Protein AF-A0A0B6X895-F1 (afdb_monomer_lite)

Organism: Xenorhabdus bovienii (NCBI:txid40576)

pLDDT: mean 90.56, std 14.37, range [38.78, 98.38]

Structure (mmCIF, N/CA/C/O backbone):
data_AF-A0A0B6X895-F1
#
_entry.id   AF-A0A0B6X895-F1
#
loop_
_atom_site.group_PDB
_atom_site.id
_atom_site.type_symbol
_atom_site.label_atom_id
_atom_site.label_alt_id
_atom_site.label_comp_id
_atom_site.label_asym_id
_atom_site.label_entity_id
_atom_site.label_seq_id
_atom_site.pdbx_PDB_ins_code
_atom_site.Cartn_x
_atom_site.Cartn_y
_atom_site.Cartn_z
_atom_site.occupancy
_atom_site.B_iso_or_equiv
_atom_site.auth_seq_id
_atom_site.auth_comp_id
_atom_site.auth_asym_id
_atom_site.auth_atom_id
_atom_site.pdbx_PDB_model_num
ATOM 1 N N . MET A 1 1 ? 48.749 0.272 -12.364 1.00 38.78 1 MET A N 1
ATOM 2 C CA . MET A 1 1 ? 47.571 0.309 -13.255 1.00 38.78 1 MET A CA 1
ATOM 3 C C . MET A 1 1 ? 46.331 0.344 -12.380 1.00 38.78 1 MET A C 1
ATOM 5 O O . MET A 1 1 ? 45.844 -0.692 -11.953 1.00 38.78 1 MET A O 1
ATOM 9 N N . ALA A 1 2 ? 45.926 1.560 -12.021 1.00 47.06 2 ALA A N 1
ATOM 10 C CA . ALA A 1 2 ? 44.677 1.863 -11.341 1.00 47.06 2 ALA A CA 1
ATOM 11 C C . ALA A 1 2 ? 43.593 2.009 -12.417 1.00 47.06 2 ALA A C 1
ATOM 13 O O . ALA A 1 2 ? 43.834 2.744 -13.371 1.00 47.06 2 ALA A O 1
ATOM 14 N N . ASN A 1 3 ? 42.501 1.240 -12.306 1.00 47.59 3 ASN A N 1
ATOM 15 C CA . ASN A 1 3 ? 41.162 1.468 -12.902 1.00 47.59 3 ASN A CA 1
ATOM 16 C C . ASN A 1 3 ? 40.334 0.176 -13.081 1.00 47.59 3 ASN A C 1
ATOM 18 O O . ASN A 1 3 ? 39.582 0.044 -14.046 1.00 47.59 3 ASN A O 1
ATOM 22 N N . THR A 1 4 ? 40.406 -0.769 -12.139 1.00 47.69 4 THR A N 1
ATOM 23 C CA . THR A 1 4 ? 39.409 -1.861 -12.066 1.00 47.69 4 THR A CA 1
ATOM 24 C C . THR A 1 4 ? 38.543 -1.802 -10.809 1.00 47.69 4 THR A C 1
ATOM 26 O O . THR A 1 4 ? 37.590 -2.565 -10.685 1.00 47.69 4 THR A O 1
ATOM 29 N N . GLU A 1 5 ? 38.775 -0.825 -9.932 1.00 43.19 5 GLU A N 1
ATOM 30 C CA . GLU A 1 5 ? 37.814 -0.390 -8.916 1.00 43.19 5 GLU A CA 1
ATOM 31 C C . GLU A 1 5 ? 36.754 0.508 -9.563 1.00 43.19 5 GLU A C 1
ATOM 33 O O . GLU A 1 5 ? 36.546 1.650 -9.166 1.00 43.19 5 GLU A O 1
ATOM 38 N N . LYS A 1 6 ? 36.071 0.000 -10.598 1.00 44.19 6 LYS A N 1
ATOM 39 C CA . LYS A 1 6 ? 34.752 0.524 -10.953 1.00 44.19 6 LYS A CA 1
ATOM 40 C C . LYS A 1 6 ? 33.865 0.278 -9.743 1.00 44.19 6 LYS A C 1
ATOM 42 O O . LYS A 1 6 ? 33.334 -0.818 -9.588 1.00 44.19 6 LYS A O 1
ATOM 47 N N . GLU A 1 7 ? 33.839 1.265 -8.857 1.00 50.72 7 GLU A N 1
ATOM 48 C CA . GLU A 1 7 ? 32.734 1.650 -7.995 1.00 50.72 7 GLU A CA 1
ATOM 49 C C . GLU A 1 7 ? 31.719 0.522 -7.811 1.00 50.72 7 GLU A C 1
ATOM 51 O O . GLU A 1 7 ? 30.625 0.517 -8.378 1.00 50.72 7 GLU A O 1
ATOM 56 N N . LYS A 1 8 ? 32.075 -0.456 -6.974 1.00 44.69 8 LYS A N 1
ATOM 57 C CA . LYS A 1 8 ? 31.068 -1.246 -6.275 1.00 44.69 8 LYS A CA 1
ATOM 58 C C . LYS A 1 8 ? 30.398 -0.297 -5.284 1.00 44.69 8 LYS A C 1
ATOM 60 O O . LYS A 1 8 ? 30.607 -0.411 -4.081 1.00 44.69 8 LYS A O 1
ATOM 65 N N . PHE A 1 9 ? 29.590 0.646 -5.771 1.00 48.41 9 PHE A N 1
ATOM 66 C CA . PHE A 1 9 ? 28.460 1.100 -4.978 1.00 48.41 9 PHE A CA 1
ATOM 67 C C . PHE A 1 9 ? 27.721 -0.183 -4.627 1.00 48.41 9 PHE A C 1
ATOM 69 O O . PHE A 1 9 ? 27.165 -0.834 -5.512 1.00 48.41 9 PHE A O 1
ATOM 76 N N . ALA A 1 10 ? 27.855 -0.632 -3.377 1.00 56.56 10 ALA A N 1
ATOM 77 C CA . ALA A 1 10 ? 27.206 -1.840 -2.908 1.00 56.56 10 ALA A CA 1
ATOM 78 C C . ALA A 1 10 ? 25.737 -1.714 -3.302 1.00 56.56 10 ALA A C 1
ATOM 80 O O . ALA A 1 10 ? 25.057 -0.780 -2.877 1.00 56.56 10 ALA A O 1
ATOM 81 N N . GLN A 1 11 ? 25.292 -2.574 -4.218 1.00 70.12 11 GLN A N 1
ATOM 82 C CA . GLN A 1 11 ? 23.937 -2.530 -4.733 1.00 70.12 11 GLN A CA 1
ATOM 83 C C . GLN A 1 11 ? 23.008 -2.660 -3.526 1.00 70.12 11 GLN A C 1
ATOM 85 O O . GLN A 1 11 ? 22.941 -3.726 -2.918 1.00 70.12 11 GLN A O 1
ATOM 90 N N . ILE A 1 12 ? 22.360 -1.555 -3.138 1.00 82.56 12 ILE A N 1
ATOM 91 C CA . ILE A 1 12 ? 21.519 -1.506 -1.939 1.00 82.56 12 ILE A CA 1
ATOM 92 C C . ILE A 1 12 ? 20.450 -2.584 -2.096 1.00 82.56 12 ILE A C 1
ATOM 94 O O . ILE A 1 12 ? 19.636 -2.519 -3.030 1.00 82.56 12 ILE A O 1
ATOM 98 N N . ASN A 1 13 ? 20.476 -3.573 -1.203 1.00 90.38 13 ASN A N 1
ATOM 99 C CA . ASN A 1 13 ? 19.549 -4.697 -1.249 1.00 90.38 13 ASN A CA 1
ATOM 100 C C . ASN A 1 13 ? 18.135 -4.258 -0.820 1.00 90.38 13 ASN A C 1
ATOM 102 O O . ASN A 1 13 ? 17.934 -3.156 -0.306 1.00 90.38 13 ASN A O 1
ATOM 106 N N . LEU A 1 14 ? 17.130 -5.109 -1.039 1.00 92.38 14 LEU A N 1
ATOM 107 C CA . LEU A 1 14 ? 15.730 -4.748 -0.770 1.00 92.38 14 LEU A CA 1
ATOM 108 C C . LEU A 1 14 ? 15.474 -4.395 0.698 1.00 92.38 14 LEU A C 1
ATOM 110 O O . LEU A 1 14 ? 14.746 -3.443 0.971 1.00 92.38 14 LEU A O 1
ATOM 114 N N . GLY A 1 15 ? 16.109 -5.113 1.627 1.00 94.94 15 GLY A N 1
ATOM 115 C CA . GLY A 1 15 ? 15.993 -4.844 3.060 1.00 94.94 15 GLY A CA 1
ATOM 116 C C . GLY A 1 15 ? 16.525 -3.460 3.425 1.00 94.94 15 GLY A C 1
ATOM 117 O O . GLY A 1 15 ? 15.828 -2.685 4.073 1.00 94.94 15 GLY A O 1
ATOM 118 N N . GLN A 1 16 ? 17.707 -3.105 2.919 1.00 95.44 16 GLN A N 1
ATOM 119 C CA . GLN A 1 16 ? 18.309 -1.786 3.128 1.00 95.44 16 GLN A CA 1
ATOM 120 C C . GLN A 1 16 ? 17.466 -0.660 2.506 1.00 95.44 16 GLN A C 1
ATOM 122 O O . GLN A 1 16 ? 17.315 0.404 3.104 1.00 95.44 16 GLN A O 1
ATOM 127 N N . ARG A 1 17 ? 16.860 -0.887 1.329 1.00 95.31 17 ARG A N 1
ATOM 128 C CA . ARG A 1 17 ? 15.925 0.078 0.716 1.00 95.31 17 ARG A CA 1
ATOM 129 C C . ARG A 1 17 ? 14.682 0.284 1.580 1.00 95.31 17 ARG A C 1
ATOM 131 O O . ARG A 1 17 ? 14.263 1.423 1.782 1.00 95.31 17 ARG A O 1
ATOM 138 N N . LEU A 1 18 ? 14.103 -0.802 2.092 1.00 97.50 18 LEU A N 1
ATOM 139 C CA . LEU A 1 18 ? 12.936 -0.749 2.971 1.00 97.50 18 LEU A CA 1
ATOM 140 C C . LEU A 1 18 ? 13.253 -0.003 4.270 1.00 97.50 18 LEU A C 1
ATOM 142 O O . LEU A 1 18 ? 12.490 0.870 4.684 1.00 97.50 18 LEU A O 1
ATOM 146 N N . GLU A 1 19 ? 14.387 -0.314 4.893 1.00 97.56 19 GLU A N 1
ATOM 147 C CA . GLU A 1 19 ? 14.844 0.374 6.097 1.00 97.56 19 GLU A CA 1
ATOM 148 C C . GLU A 1 19 ? 15.040 1.873 5.846 1.00 97.56 19 GLU A C 1
ATOM 150 O O . GLU A 1 19 ? 14.547 2.689 6.628 1.00 97.56 19 GLU A O 1
ATOM 155 N N . GLY A 1 20 ? 15.659 2.239 4.719 1.00 97.12 20 GLY A N 1
ATOM 156 C CA . GLY A 1 20 ? 15.823 3.629 4.298 1.00 97.12 20 GLY A CA 1
ATOM 157 C C . GLY A 1 20 ? 14.492 4.365 4.130 1.00 97.12 20 GLY A C 1
ATOM 158 O O . GLY A 1 20 ? 14.320 5.452 4.683 1.00 97.12 20 GLY A O 1
ATOM 159 N N . LEU A 1 21 ? 13.512 3.770 3.439 1.00 97.38 21 LEU A N 1
ATOM 160 C CA . LEU A 1 21 ? 12.178 4.371 3.292 1.00 97.38 21 LEU A CA 1
ATOM 161 C C . LEU A 1 21 ? 11.464 4.531 4.639 1.00 97.38 21 LEU A C 1
ATOM 163 O O . LEU A 1 21 ? 10.883 5.583 4.899 1.00 97.38 21 LEU A O 1
ATOM 167 N N . ASN A 1 22 ? 11.546 3.531 5.519 1.00 97.88 22 ASN A N 1
ATOM 168 C CA . ASN A 1 22 ? 10.953 3.609 6.855 1.00 97.88 22 ASN A CA 1
ATOM 169 C C . ASN A 1 22 ? 11.646 4.659 7.734 1.00 97.88 22 ASN A C 1
ATOM 171 O O . ASN A 1 22 ? 10.985 5.346 8.514 1.00 97.88 22 ASN A O 1
ATOM 175 N N . HIS A 1 23 ? 12.966 4.809 7.612 1.00 97.50 23 HIS A N 1
ATOM 176 C CA . HIS A 1 23 ? 13.709 5.863 8.292 1.00 97.50 23 HIS A CA 1
ATOM 177 C C . HIS A 1 23 ? 13.307 7.254 7.784 1.00 97.50 23 HIS A C 1
ATOM 179 O O . HIS A 1 23 ? 13.025 8.130 8.599 1.00 97.50 23 HIS A O 1
ATOM 185 N N . LEU A 1 24 ? 13.161 7.433 6.467 1.00 96.19 24 LEU A N 1
ATOM 186 C CA . LEU A 1 24 ? 12.649 8.677 5.886 1.00 96.19 24 LEU A CA 1
ATOM 187 C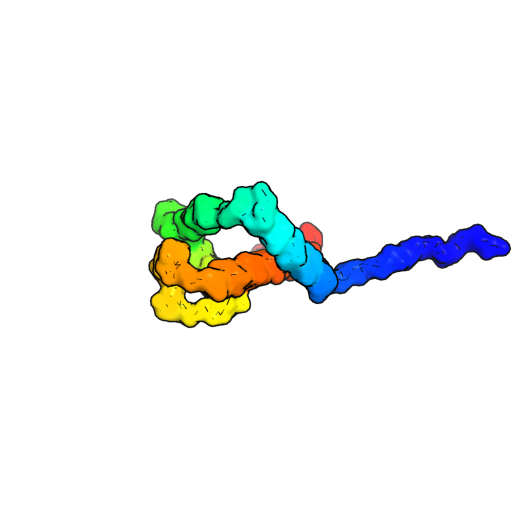 C . LEU A 1 24 ? 11.226 8.997 6.353 1.00 96.19 24 LEU A C 1
ATOM 189 O O . LEU A 1 24 ? 10.959 10.143 6.695 1.00 96.19 24 LEU A O 1
ATOM 193 N N . SER A 1 25 ? 10.322 8.014 6.418 1.00 96.06 25 SER A N 1
ATOM 194 C CA . SER A 1 25 ? 8.974 8.224 6.969 1.00 96.06 25 SER A CA 1
ATOM 195 C C . SER A 1 25 ? 9.014 8.734 8.416 1.00 96.06 25 SER A C 1
ATOM 197 O O . SER A 1 25 ? 8.258 9.637 8.757 1.00 96.06 25 SER A O 1
ATOM 199 N N . ARG A 1 26 ? 9.934 8.233 9.256 1.00 95.25 26 ARG A N 1
ATOM 200 C CA . ARG A 1 26 ? 10.113 8.745 10.630 1.00 95.25 26 ARG A CA 1
ATOM 201 C C . ARG A 1 26 ? 10.618 10.185 10.661 1.00 95.25 26 ARG A C 1
ATOM 203 O O . ARG A 1 26 ? 10.101 10.978 11.437 1.00 95.25 26 ARG A O 1
ATOM 210 N N . ILE A 1 27 ? 11.594 10.529 9.816 1.00 96.12 27 ILE A N 1
ATOM 211 C CA . ILE A 1 27 ? 12.058 11.919 9.679 1.00 96.12 27 ILE A CA 1
ATOM 212 C C . ILE A 1 27 ? 10.888 12.808 9.258 1.00 96.12 27 ILE A C 1
ATOM 214 O O . ILE A 1 27 ? 10.688 13.872 9.837 1.00 96.12 27 ILE A O 1
ATOM 218 N N . ARG A 1 28 ? 10.076 12.364 8.291 1.00 94.50 28 ARG A N 1
ATOM 219 C CA . ARG A 1 28 ? 8.942 13.158 7.820 1.00 94.50 28 ARG A CA 1
ATOM 220 C C . ARG A 1 28 ? 7.917 13.428 8.910 1.00 94.50 28 ARG A C 1
ATOM 222 O O . ARG A 1 28 ? 7.502 14.571 9.045 1.00 94.50 28 ARG A O 1
ATOM 229 N N . ALA A 1 29 ? 7.610 12.426 9.727 1.00 93.06 29 ALA A N 1
ATOM 230 C CA . ALA A 1 29 ? 6.705 12.590 10.859 1.00 93.06 29 ALA A CA 1
ATOM 231 C C . ALA A 1 29 ? 7.176 13.671 11.853 1.00 93.06 29 ALA A C 1
ATOM 2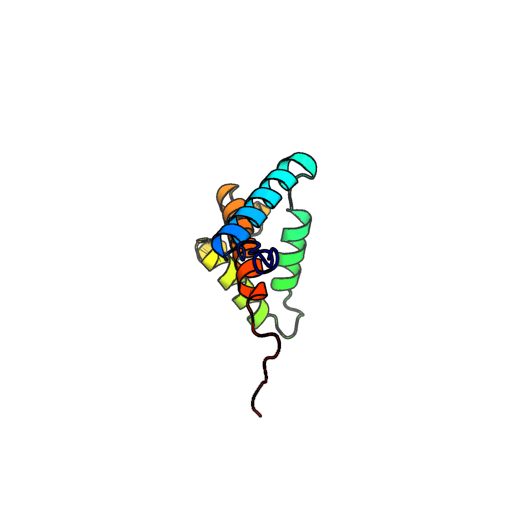33 O O . ALA A 1 29 ? 6.352 14.363 12.440 1.00 93.06 29 ALA A O 1
ATOM 234 N N . ILE A 1 30 ? 8.493 13.849 12.023 1.00 93.19 30 ILE A N 1
ATOM 235 C CA . ILE A 1 30 ? 9.065 14.862 12.927 1.00 93.19 30 ILE A CA 1
ATOM 236 C C . ILE A 1 30 ? 8.920 16.281 12.356 1.00 93.19 30 ILE A C 1
ATOM 238 O O . ILE A 1 30 ? 8.654 17.212 13.111 1.00 93.19 30 ILE A O 1
ATOM 242 N N . TYR A 1 31 ? 9.113 16.460 11.044 1.00 93.44 31 TYR A N 1
ATOM 243 C CA . TYR A 1 31 ? 9.220 17.793 10.430 1.00 93.44 31 TYR A CA 1
ATOM 244 C C . TYR A 1 31 ? 7.975 18.259 9.660 1.00 93.44 31 TYR A C 1
ATOM 246 O O . TYR A 1 31 ? 7.777 19.464 9.526 1.00 93.44 31 TYR A O 1
ATOM 254 N N . TRP A 1 32 ? 7.155 17.342 9.141 1.00 89.19 32 TRP A N 1
ATOM 255 C CA . TRP A 1 32 ? 5.993 17.649 8.293 1.00 89.19 32 TRP A CA 1
ATOM 256 C C . TRP A 1 32 ? 4.645 17.213 8.885 1.00 89.19 32 TRP A C 1
ATOM 258 O O . TRP A 1 32 ? 3.615 17.601 8.341 1.00 89.19 32 TRP A O 1
ATOM 268 N N . GLY A 1 33 ? 4.633 16.488 10.009 1.00 86.19 33 GLY A N 1
ATOM 269 C CA . GLY A 1 33 ? 3.404 16.032 10.666 1.00 86.19 33 GLY A CA 1
ATOM 270 C C . GLY A 1 33 ? 2.901 14.681 10.150 1.00 86.19 33 GLY A C 1
ATOM 271 O O . GLY A 1 33 ? 3.689 13.862 9.673 1.00 86.19 33 GLY A O 1
ATOM 272 N N . ASP A 1 34 ? 1.603 14.422 10.314 1.00 83.56 34 ASP A N 1
ATOM 273 C CA . ASP A 1 34 ? 0.977 13.160 9.911 1.00 83.56 34 ASP A CA 1
ATOM 274 C C . ASP A 1 34 ? 0.578 13.115 8.422 1.00 83.56 34 ASP A C 1
ATOM 276 O O . ASP A 1 34 ? 0.460 14.133 7.741 1.00 83.56 34 ASP A O 1
ATOM 280 N N . ASP A 1 35 ? 0.367 11.894 7.925 1.00 87.50 35 ASP A N 1
ATOM 281 C CA . ASP A 1 35 ? -0.064 11.613 6.553 1.00 87.50 35 ASP A CA 1
ATOM 282 C C . ASP A 1 35 ? -1.596 11.408 6.454 1.00 87.50 35 ASP A C 1
ATOM 284 O O . ASP A 1 35 ? -2.081 10.868 5.454 1.00 87.50 35 ASP A O 1
ATOM 288 N N . GLU A 1 36 ? -2.390 11.776 7.473 1.00 90.25 36 GLU A N 1
ATOM 289 C CA . GLU A 1 36 ? -3.802 11.359 7.571 1.00 90.25 36 GLU A CA 1
ATOM 290 C C . GLU A 1 36 ? -4.632 11.844 6.392 1.00 90.25 36 GLU A C 1
ATOM 292 O O . GLU A 1 36 ? -5.407 11.082 5.816 1.00 90.25 36 GLU A O 1
ATOM 297 N N . LYS A 1 37 ? -4.439 13.097 5.974 1.00 92.81 37 LYS A N 1
ATOM 298 C CA . LYS A 1 37 ? -5.152 13.658 4.822 1.00 92.81 37 LYS A CA 1
ATOM 299 C C . LYS A 1 37 ? -4.865 12.878 3.536 1.00 92.81 37 LYS A C 1
ATOM 301 O O . LYS A 1 37 ? -5.776 12.642 2.742 1.00 92.81 37 LYS A O 1
ATOM 306 N N . GLU A 1 38 ? -3.611 12.492 3.311 1.00 94.19 38 GLU A N 1
ATOM 307 C CA . GLU A 1 38 ? -3.228 11.750 2.108 1.00 94.19 38 GLU A CA 1
ATOM 308 C C . GLU A 1 38 ? -3.696 10.296 2.159 1.00 94.19 38 GLU A C 1
ATOM 310 O O . GLU A 1 38 ? -4.183 9.782 1.150 1.00 94.19 38 GLU A O 1
ATOM 315 N N . LEU A 1 39 ? -3.606 9.653 3.326 1.00 95.56 39 LEU A N 1
ATOM 316 C CA . LEU A 1 39 ? -4.101 8.295 3.546 1.00 95.56 39 LEU A CA 1
ATOM 317 C C . LEU A 1 39 ? -5.626 8.216 3.418 1.00 95.56 39 LEU A C 1
ATOM 319 O O . LEU A 1 39 ? -6.128 7.294 2.781 1.00 95.56 39 LEU A O 1
ATOM 323 N N . ASN A 1 40 ? -6.359 9.200 3.944 1.00 96.06 40 ASN A N 1
ATOM 324 C CA . ASN A 1 40 ? -7.812 9.286 3.789 1.00 96.06 40 ASN A CA 1
ATOM 325 C C . ASN A 1 40 ? -8.216 9.454 2.322 1.00 96.06 40 ASN A C 1
ATOM 327 O O . ASN A 1 40 ? -9.120 8.761 1.861 1.00 96.06 40 ASN A O 1
ATOM 331 N N . ARG A 1 41 ? -7.518 10.311 1.561 1.00 96.81 41 ARG A N 1
ATOM 332 C CA . ARG A 1 41 ? -7.736 10.423 0.108 1.00 96.81 41 ARG A CA 1
ATOM 333 C C . ARG A 1 41 ? -7.484 9.084 -0.586 1.00 96.81 41 ARG A C 1
ATOM 335 O O . ARG A 1 41 ? -8.334 8.627 -1.335 1.00 96.81 41 ARG A O 1
ATOM 342 N N . PHE A 1 42 ? -6.363 8.429 -0.285 1.00 97.00 42 PHE A N 1
ATOM 343 C CA . PHE A 1 42 ? -6.047 7.114 -0.843 1.00 97.00 42 PHE A CA 1
ATOM 344 C C . PHE A 1 42 ? -7.128 6.070 -0.516 1.00 97.00 42 PHE A C 1
ATOM 346 O O . PHE A 1 42 ? -7.530 5.314 -1.395 1.00 97.00 42 PHE A O 1
ATOM 353 N N . PHE A 1 43 ? -7.643 6.025 0.716 1.00 96.88 43 PHE A N 1
ATOM 354 C CA . PHE A 1 43 ? -8.730 5.108 1.077 1.00 96.88 43 PHE A CA 1
ATOM 355 C C . PHE A 1 43 ? -10.026 5.427 0.342 1.00 96.88 43 PHE A C 1
ATOM 357 O O . PHE A 1 43 ? -10.694 4.496 -0.103 1.00 96.88 43 PHE A O 1
ATOM 364 N N . ALA A 1 44 ? -10.367 6.709 0.204 1.00 96.75 44 ALA A N 1
ATOM 365 C CA . ALA A 1 44 ? -11.541 7.138 -0.543 1.00 96.75 44 ALA A CA 1
ATOM 366 C C . ALA A 1 44 ? -11.459 6.681 -2.006 1.00 96.75 44 ALA A C 1
ATOM 368 O O . ALA A 1 44 ? -12.406 6.067 -2.489 1.00 96.75 44 ALA A O 1
ATOM 369 N N . ASP A 1 45 ? -10.309 6.880 -2.659 1.00 97.56 45 ASP A N 1
ATOM 370 C CA . ASP A 1 45 ? -10.073 6.438 -4.039 1.00 97.56 45 ASP A CA 1
ATOM 371 C C . ASP A 1 45 ? -10.196 4.905 -4.160 1.00 97.56 45 ASP A C 1
ATOM 373 O O . ASP A 1 45 ? -10.902 4.386 -5.020 1.00 97.56 45 ASP A O 1
ATOM 377 N N . MET A 1 46 ? -9.574 4.150 -3.244 1.00 97.56 46 MET A N 1
ATOM 378 C CA . MET A 1 46 ? -9.600 2.678 -3.266 1.00 97.56 46 MET A CA 1
ATOM 379 C C . MET A 1 46 ? -10.972 2.074 -2.918 1.00 97.56 46 MET A C 1
ATOM 381 O O . MET A 1 46 ? -11.221 0.904 -3.214 1.00 97.56 46 MET A O 1
ATOM 385 N N . ARG A 1 47 ? -11.845 2.840 -2.254 1.00 96.69 47 ARG A N 1
ATOM 386 C CA . ARG A 1 47 ? -13.195 2.428 -1.832 1.00 96.69 47 ARG A CA 1
ATOM 387 C C . ARG A 1 47 ? -14.300 3.083 -2.671 1.00 96.69 47 ARG A C 1
ATOM 389 O O . ARG A 1 47 ? -15.476 2.919 -2.328 1.00 96.69 47 ARG A O 1
ATOM 396 N N . ASP A 1 48 ? -13.966 3.790 -3.752 1.00 97.62 48 ASP A N 1
ATOM 397 C CA . ASP A 1 48 ? -14.965 4.448 -4.595 1.00 97.62 48 ASP A CA 1
ATOM 398 C C . ASP A 1 48 ? -15.783 3.425 -5.394 1.00 97.62 48 ASP A C 1
ATOM 400 O O . ASP A 1 48 ? -15.317 2.818 -6.355 1.00 97.62 48 ASP A O 1
ATOM 404 N N . LYS A 1 49 ? -17.053 3.263 -5.012 1.00 97.31 49 LYS A N 1
ATOM 405 C CA . LYS A 1 49 ? -18.007 2.355 -5.670 1.00 97.31 49 LYS A CA 1
ATOM 406 C C . LYS A 1 49 ? -18.394 2.790 -7.084 1.00 97.31 49 LYS A C 1
ATOM 408 O O . LYS A 1 49 ? -19.059 2.026 -7.780 1.00 97.31 49 LYS A O 1
ATOM 413 N N . LYS A 1 50 ? -18.069 4.022 -7.483 1.00 97.81 50 LYS A N 1
ATOM 414 C CA . LYS A 1 50 ? -18.312 4.520 -8.842 1.00 97.81 50 LYS A CA 1
ATOM 415 C C . LYS A 1 50 ? -17.201 4.118 -9.812 1.00 97.81 50 LYS A C 1
ATOM 417 O O . LYS A 1 50 ? -17.418 4.212 -11.018 1.00 97.81 50 LYS A O 1
ATOM 422 N N . ASP A 1 51 ? -16.046 3.682 -9.310 1.00 97.69 51 ASP A N 1
ATOM 423 C CA . ASP A 1 51 ? -14.947 3.197 -10.138 1.00 97.69 51 ASP A CA 1
ATOM 424 C C . ASP A 1 51 ? -15.301 1.834 -10.757 1.00 97.69 51 ASP A C 1
ATOM 426 O O . ASP A 1 51 ? -15.793 0.927 -10.081 1.00 97.69 51 ASP A O 1
ATOM 430 N N . SER A 1 52 ? -15.033 1.670 -12.055 1.00 98.19 52 SER A N 1
ATOM 431 C CA . SER A 1 52 ? -15.254 0.411 -12.778 1.00 98.19 52 SER A CA 1
ATOM 432 C C . SER A 1 52 ? -14.423 -0.767 -12.253 1.00 98.19 52 SER A C 1
ATOM 434 O O . SER A 1 52 ? -14.786 -1.911 -12.509 1.00 98.19 52 SER A O 1
ATOM 436 N N . TYR A 1 53 ? -13.334 -0.491 -11.533 1.00 97.81 53 TYR A N 1
ATOM 437 C CA . TYR A 1 53 ? -12.425 -1.456 -10.907 1.00 97.81 53 TYR A CA 1
ATOM 438 C C . TYR A 1 53 ? -12.568 -1.481 -9.377 1.00 97.81 53 TYR A C 1
ATOM 440 O O . TYR A 1 53 ? -11.626 -1.835 -8.664 1.00 97.81 53 TYR A O 1
ATOM 448 N N . TYR A 1 54 ? -13.730 -1.084 -8.841 1.00 97.81 54 TYR A N 1
ATOM 449 C CA . TYR A 1 54 ? -13.984 -1.042 -7.396 1.00 97.81 54 TYR A CA 1
ATOM 450 C C . TYR A 1 54 ? -13.586 -2.340 -6.675 1.00 97.81 54 TYR A C 1
ATOM 452 O O . TYR A 1 54 ? -12.932 -2.292 -5.633 1.00 97.81 54 TYR A O 1
ATOM 460 N N . GLU A 1 55 ? -13.938 -3.506 -7.222 1.00 97.88 55 GLU A N 1
ATOM 461 C CA . GLU A 1 55 ? -13.640 -4.793 -6.584 1.00 97.88 55 GLU A CA 1
ATOM 462 C C . GLU A 1 55 ? -12.135 -5.104 -6.583 1.00 97.88 55 GLU A C 1
ATOM 464 O O . GLU A 1 55 ? -11.594 -5.584 -5.582 1.00 97.88 55 GLU A O 1
ATOM 469 N N . GLU A 1 56 ? -11.416 -4.795 -7.663 1.00 98.25 56 GLU A N 1
ATOM 470 C CA . GLU A 1 56 ? -9.959 -4.920 -7.740 1.00 98.25 56 GLU A CA 1
ATOM 471 C C . GLU A 1 56 ? -9.258 -3.959 -6.776 1.00 98.25 56 GLU A C 1
ATOM 473 O O . GLU A 1 56 ? -8.359 -4.378 -6.039 1.00 98.25 56 GLU A O 1
ATOM 478 N N . ASN A 1 57 ? -9.698 -2.700 -6.731 1.00 98.00 57 ASN A N 1
ATOM 479 C CA . ASN A 1 57 ? -9.170 -1.676 -5.831 1.00 98.00 57 ASN A CA 1
ATOM 480 C C . ASN A 1 57 ? -9.387 -2.081 -4.369 1.00 98.00 57 ASN A C 1
ATOM 482 O O . ASN A 1 57 ? -8.444 -2.095 -3.570 1.00 98.00 57 ASN A O 1
ATOM 486 N N . LYS A 1 58 ? -10.595 -2.537 -4.030 1.00 96.69 58 LYS A N 1
ATOM 487 C CA . LYS A 1 58 ? -10.919 -3.056 -2.700 1.00 96.69 58 LYS A CA 1
ATOM 488 C C . LYS A 1 58 ? -10.033 -4.242 -2.323 1.00 96.69 58 LYS A C 1
ATOM 490 O O . LYS A 1 58 ? -9.488 -4.278 -1.219 1.00 96.69 58 LYS A O 1
ATOM 495 N N . ARG A 1 59 ? -9.829 -5.196 -3.237 1.00 96.94 59 ARG A N 1
ATOM 496 C CA . ARG A 1 59 ? -8.944 -6.353 -3.010 1.00 96.94 59 ARG A CA 1
ATOM 497 C C . ARG A 1 59 ? -7.489 -5.940 -2.810 1.00 96.94 59 ARG A C 1
ATOM 499 O O . ARG A 1 59 ? -6.825 -6.494 -1.933 1.00 96.94 59 ARG A O 1
ATOM 506 N N . ALA A 1 60 ? -6.996 -4.979 -3.586 1.00 97.69 60 ALA A N 1
ATOM 507 C CA . ALA A 1 60 ? -5.652 -4.439 -3.418 1.00 97.69 60 ALA A CA 1
ATOM 508 C C . ALA A 1 60 ? -5.497 -3.748 -2.053 1.00 97.69 60 ALA A C 1
ATOM 510 O O . ALA A 1 60 ? -4.515 -4.005 -1.354 1.00 97.69 60 ALA A O 1
ATOM 511 N N . LEU A 1 61 ? -6.488 -2.965 -1.615 1.00 97.69 61 LEU A N 1
ATOM 512 C CA . LEU A 1 61 ? 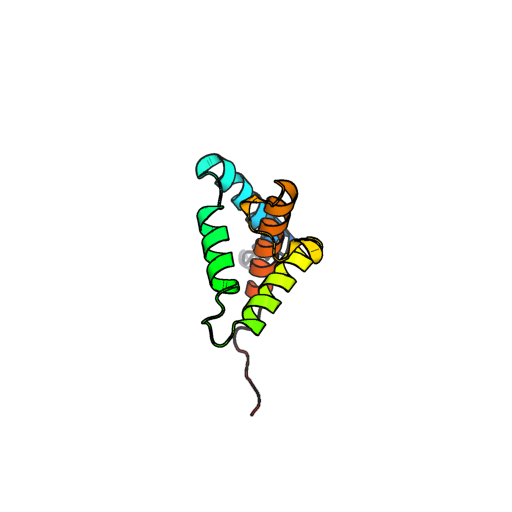-6.496 -2.365 -0.278 1.00 97.69 61 LEU A CA 1
ATOM 513 C C . LEU A 1 61 ? -6.483 -3.434 0.829 1.00 97.69 61 LEU A C 1
ATOM 515 O O . LEU A 1 61 ? -5.670 -3.357 1.752 1.00 97.69 61 LEU A O 1
AT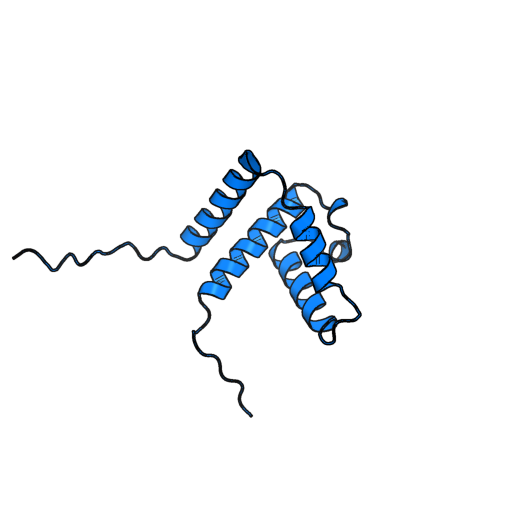OM 519 N N . SER A 1 62 ? -7.308 -4.480 0.713 1.00 96.81 62 SER A N 1
ATOM 520 C CA . SER A 1 62 ? -7.287 -5.611 1.653 1.00 96.81 62 SER A CA 1
ATOM 521 C C . SER A 1 62 ? -5.933 -6.325 1.690 1.00 96.81 62 SER A C 1
ATOM 523 O O . SER A 1 62 ? -5.502 -6.755 2.759 1.00 96.81 62 SER A O 1
ATOM 525 N N . ALA A 1 63 ? -5.235 -6.435 0.555 1.00 97.50 63 ALA A N 1
ATOM 526 C CA . ALA A 1 63 ? -3.891 -7.010 0.505 1.00 97.50 63 ALA A CA 1
ATOM 527 C C . ALA A 1 63 ? -2.857 -6.131 1.231 1.00 97.50 63 ALA A C 1
ATOM 529 O O . ALA A 1 63 ? -2.001 -6.661 1.941 1.00 97.50 63 ALA A O 1
ATOM 530 N N . ILE A 1 64 ? -2.964 -4.801 1.120 1.00 98.19 64 ILE A N 1
ATOM 531 C CA . ILE A 1 64 ? -2.128 -3.859 1.883 1.00 98.19 64 ILE A CA 1
ATOM 532 C C . ILE A 1 64 ? -2.367 -4.039 3.388 1.00 98.19 64 ILE A C 1
ATOM 534 O O . ILE A 1 64 ? -1.407 -4.168 4.148 1.00 98.19 64 ILE A O 1
ATOM 538 N N . PHE A 1 65 ? -3.628 -4.104 3.825 1.00 98.19 65 PHE A N 1
ATOM 539 C CA . PHE A 1 65 ? -3.957 -4.318 5.238 1.00 98.19 65 PHE A CA 1
ATOM 540 C C . PHE A 1 65 ? -3.494 -5.675 5.759 1.00 98.19 65 PHE A C 1
ATOM 542 O O . PHE A 1 65 ? -2.978 -5.763 6.872 1.00 98.19 65 PHE A O 1
ATOM 549 N N . TYR A 1 66 ? -3.626 -6.724 4.950 1.00 97.12 66 TYR A N 1
ATOM 550 C CA . TYR A 1 66 ? -3.089 -8.038 5.283 1.00 97.12 66 TYR A CA 1
ATOM 551 C C . TYR A 1 66 ? -1.566 -7.995 5.471 1.00 97.12 66 TYR A C 1
ATOM 553 O O . TYR A 1 66 ? -1.062 -8.502 6.470 1.00 97.12 66 TYR A O 1
ATOM 561 N N . LEU A 1 67 ? -0.835 -7.329 4.569 1.00 97.81 67 LEU A N 1
ATOM 562 C CA . LEU A 1 67 ? 0.617 -7.153 4.692 1.00 97.81 67 LEU A CA 1
ATOM 563 C C . LEU A 1 67 ? 1.004 -6.338 5.938 1.00 97.81 67 LEU A C 1
ATOM 565 O O . LEU A 1 67 ? 2.047 -6.588 6.538 1.00 97.81 67 LEU A O 1
ATOM 569 N N . ALA A 1 68 ? 0.156 -5.393 6.347 1.00 98.12 68 ALA A N 1
ATOM 570 C CA . ALA A 1 68 ? 0.295 -4.633 7.588 1.00 98.12 68 ALA A CA 1
ATOM 571 C C . ALA A 1 68 ? -0.098 -5.429 8.848 1.00 98.12 68 ALA A C 1
ATOM 573 O O . ALA A 1 68 ? -0.049 -4.883 9.948 1.00 98.12 68 ALA A O 1
ATOM 574 N N . ASN A 1 69 ? -0.489 -6.700 8.710 1.00 97.75 69 ASN A N 1
ATOM 575 C CA . ASN A 1 69 ? -0.997 -7.544 9.791 1.00 97.75 69 ASN A CA 1
ATOM 576 C C . ASN A 1 69 ? -2.227 -6.948 10.510 1.00 97.75 69 ASN A C 1
ATOM 578 O O . ASN A 1 69 ? -2.434 -7.168 11.703 1.00 97.75 69 ASN A O 1
ATOM 582 N N . ILE A 1 70 ? -3.053 -6.188 9.782 1.00 97.50 70 ILE A N 1
ATOM 583 C CA . ILE A 1 70 ? -4.304 -5.623 10.295 1.00 97.50 70 ILE A CA 1
ATOM 584 C C . ILE A 1 70 ? -5.415 -6.673 10.123 1.00 97.50 70 ILE A C 1
ATOM 586 O O . ILE A 1 70 ? -5.629 -7.152 9.000 1.00 97.50 70 ILE A O 1
ATOM 590 N N . PRO A 1 71 ? -6.146 -7.046 11.194 1.00 95.31 71 PRO A N 1
ATOM 591 C CA . PRO A 1 71 ? -7.189 -8.064 11.122 1.00 95.31 71 PRO A CA 1
ATOM 592 C C . PRO A 1 71 ? -8.278 -7.721 10.104 1.00 95.31 71 PRO A C 1
ATOM 594 O O . PRO A 1 71 ? -8.714 -6.575 10.013 1.00 95.31 71 PRO A O 1
ATOM 597 N N . ARG A 1 72 ? -8.793 -8.734 9.396 1.00 93.94 72 ARG A N 1
ATOM 598 C CA . ARG A 1 72 ? -9.826 -8.561 8.356 1.00 93.94 72 ARG A CA 1
ATOM 599 C C . ARG A 1 72 ? -11.067 -7.811 8.845 1.00 93.94 72 ARG A C 1
ATOM 601 O O . ARG A 1 72 ? -11.634 -7.024 8.098 1.00 93.94 72 ARG A O 1
ATOM 608 N N . VAL A 1 73 ? -11.456 -8.015 10.104 1.00 94.31 73 VAL A N 1
ATOM 609 C CA . VAL A 1 73 ? -12.592 -7.317 10.735 1.00 94.31 73 VAL A CA 1
ATOM 610 C C . VAL A 1 73 ? -12.424 -5.793 10.767 1.00 94.31 73 VAL A C 1
ATOM 612 O O . VAL A 1 73 ? -13.412 -5.082 10.895 1.00 94.31 73 VAL A O 1
ATOM 615 N N . ARG A 1 74 ? -11.192 -5.291 10.617 1.00 93.88 74 ARG A N 1
ATOM 616 C CA . ARG A 1 74 ? -10.855 -3.863 10.598 1.00 93.88 74 ARG A CA 1
ATOM 617 C C . ARG A 1 74 ? -10.663 -3.287 9.194 1.00 93.88 74 ARG A C 1
ATOM 619 O O . ARG A 1 74 ? -10.441 -2.091 9.059 1.00 93.88 74 ARG A O 1
ATOM 626 N N . HIS A 1 75 ? -10.731 -4.098 8.135 1.00 93.25 75 HIS A N 1
ATOM 627 C CA . HIS A 1 75 ? -10.433 -3.637 6.765 1.00 93.25 75 HIS A CA 1
ATOM 628 C C . HIS A 1 75 ? -11.446 -2.613 6.235 1.00 93.25 75 HIS A C 1
ATOM 630 O O . HIS A 1 75 ? -11.122 -1.846 5.333 1.00 93.25 75 HIS A O 1
ATOM 636 N N . GLU A 1 76 ? -12.648 -2.575 6.804 1.00 92.06 76 GLU A N 1
ATOM 637 C CA . GLU A 1 76 ? -13.694 -1.598 6.469 1.00 92.06 76 GLU A CA 1
ATOM 638 C C . GLU A 1 76 ? -13.699 -0.392 7.426 1.00 92.06 76 GLU A C 1
ATOM 640 O O . GLU A 1 76 ? -14.526 0.500 7.284 1.00 92.06 76 GLU A O 1
ATOM 645 N N . SER A 1 77 ? -12.800 -0.345 8.416 1.00 93.62 77 SER A N 1
ATOM 646 C CA . SER A 1 77 ? -12.727 0.781 9.350 1.00 93.62 77 SER A CA 1
ATOM 647 C C . SER A 1 77 ? -12.180 2.037 8.664 1.00 93.62 77 SER A C 1
ATOM 649 O O . SER A 1 77 ? -11.331 1.961 7.768 1.00 93.62 77 SER A O 1
ATOM 651 N N . GLU A 1 78 ? -12.648 3.203 9.106 1.00 93.31 78 GLU A N 1
ATOM 652 C CA . GLU A 1 78 ? -12.051 4.493 8.742 1.00 93.31 78 GLU A CA 1
ATOM 653 C C . GLU A 1 78 ? -10.717 4.711 9.462 1.00 93.31 78 GLU A C 1
ATOM 655 O O . GLU A 1 78 ? -10.527 4.209 10.574 1.00 93.31 78 GLU A O 1
ATOM 660 N N . LEU A 1 79 ? -9.806 5.472 8.844 1.00 92.75 79 LEU A N 1
ATOM 661 C CA . LEU A 1 79 ? -8.442 5.692 9.346 1.00 92.75 79 LEU A CA 1
ATOM 662 C C . LEU A 1 79 ? -8.412 6.309 10.753 1.00 92.75 79 LEU A C 1
ATOM 664 O O . LEU A 1 79 ? -7.525 5.996 11.544 1.00 92.75 79 LEU A O 1
ATOM 668 N N . GLU A 1 80 ? -9.390 7.151 11.085 1.00 93.19 80 GLU A N 1
ATOM 669 C CA . GLU A 1 80 ? -9.537 7.778 12.408 1.00 93.19 80 GLU A CA 1
ATOM 670 C C . GLU A 1 80 ? -9.685 6.747 13.537 1.00 93.19 80 GLU A C 1
ATOM 672 O O . GLU A 1 80 ? -9.264 6.990 14.664 1.00 93.19 80 GLU A O 1
ATOM 677 N N . HIS A 1 81 ? -10.223 5.563 13.229 1.00 94.38 81 HIS A N 1
ATOM 678 C CA . HIS A 1 81 ? -10.395 4.478 14.193 1.00 94.38 81 HIS A CA 1
ATOM 679 C C . HIS A 1 81 ? -9.154 3.586 14.329 1.00 94.38 81 HIS A C 1
ATOM 681 O O . HIS A 1 81 ? -9.161 2.654 15.137 1.00 94.38 81 HIS A O 1
ATOM 687 N N . PHE A 1 82 ? -8.113 3.797 13.520 1.00 95.25 82 PHE A N 1
ATOM 688 C CA . PHE A 1 82 ? -6.894 2.993 13.582 1.00 95.25 82 PHE A CA 1
ATOM 689 C C . PHE A 1 82 ? -6.064 3.418 14.789 1.00 95.25 82 PHE A C 1
ATOM 691 O O . PHE A 1 82 ? -5.912 4.610 15.067 1.00 95.25 82 PHE A O 1
ATOM 698 N N . THR A 1 83 ? -5.471 2.444 15.478 1.00 95.94 83 THR A N 1
ATOM 699 C CA . THR A 1 83 ? -4.482 2.760 16.513 1.00 95.94 83 THR A CA 1
ATOM 700 C C . THR A 1 83 ? -3.206 3.310 15.876 1.00 95.94 83 THR A C 1
ATOM 702 O O . THR A 1 83 ? -2.962 3.162 14.673 1.00 95.94 83 THR A O 1
ATOM 705 N N . GLN A 1 84 ? -2.346 3.928 16.684 1.00 94.06 84 GLN A N 1
ATOM 706 C CA . GLN A 1 84 ? -1.075 4.443 16.185 1.00 94.06 84 GLN A CA 1
ATOM 707 C C . GLN A 1 84 ? -0.187 3.317 15.632 1.00 94.06 84 GLN A C 1
ATOM 709 O O . GLN A 1 84 ? 0.499 3.500 14.625 1.00 94.06 84 GLN A O 1
ATOM 714 N N . GLU A 1 85 ? -0.233 2.135 16.242 1.00 95.94 85 GLU A N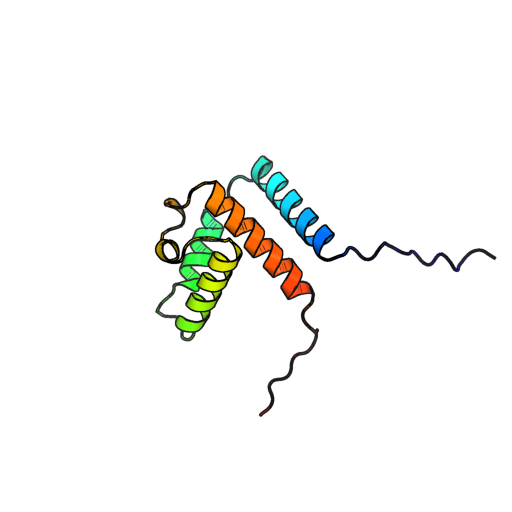 1
ATOM 715 C CA . GLU A 1 85 ? 0.492 0.943 15.798 1.00 95.94 85 GLU A CA 1
ATOM 716 C C . GLU A 1 85 ? -0.012 0.467 14.434 1.00 95.94 85 GLU A C 1
ATOM 718 O O . GLU A 1 85 ? 0.796 0.135 13.568 1.00 95.94 85 GLU A O 1
ATOM 723 N N . GLU A 1 86 ? -1.327 0.484 14.209 1.00 96.88 86 GLU A N 1
ATOM 724 C CA . GLU A 1 86 ? -1.932 0.114 12.926 1.00 96.88 86 GLU A CA 1
ATOM 725 C C . GLU A 1 86 ? -1.570 1.110 11.824 1.00 96.88 86 GLU A C 1
ATOM 727 O O . GLU A 1 86 ? -1.179 0.695 10.732 1.00 96.88 86 GLU A O 1
ATOM 732 N N . LYS A 1 87 ? -1.609 2.418 12.115 1.00 95.50 87 LYS A N 1
ATOM 733 C CA . LYS A 1 87 ? -1.151 3.462 11.180 1.00 95.50 87 LYS A CA 1
ATOM 734 C C . LYS A 1 87 ? 0.326 3.268 10.820 1.00 95.50 87 LYS A C 1
ATOM 736 O O . LYS A 1 87 ? 0.695 3.290 9.645 1.00 95.50 87 LYS A O 1
ATOM 741 N N . GLN A 1 88 ? 1.184 2.997 11.805 1.00 95.75 88 GLN A N 1
ATOM 742 C CA . GLN A 1 88 ? 2.602 2.716 11.559 1.00 95.75 88 GLN A CA 1
ATOM 743 C C . GLN A 1 88 ? 2.823 1.428 10.756 1.00 95.75 88 GLN A C 1
ATOM 745 O O . GLN A 1 88 ? 3.686 1.393 9.873 1.00 95.75 88 GLN A O 1
ATOM 750 N N . ALA A 1 89 ? 2.079 0.364 11.059 1.00 97.69 89 ALA A N 1
ATOM 751 C CA . ALA A 1 89 ? 2.152 -0.901 10.337 1.00 97.69 89 ALA A CA 1
ATOM 752 C C . ALA A 1 89 ? 1.712 -0.734 8.876 1.00 97.69 89 ALA A C 1
ATOM 754 O O . ALA A 1 89 ? 2.387 -1.233 7.972 1.00 97.69 89 ALA A O 1
ATOM 755 N N . LEU A 1 90 ? 0.656 0.047 8.637 1.00 97.75 90 LEU A N 1
ATOM 756 C CA . LEU A 1 90 ? 0.184 0.410 7.306 1.00 97.75 90 LEU A CA 1
ATOM 757 C C . LEU A 1 90 ? 1.265 1.137 6.496 1.00 97.75 90 LEU A C 1
ATOM 759 O O . LEU A 1 90 ? 1.589 0.710 5.387 1.00 97.75 90 LEU A O 1
ATOM 763 N N . ILE A 1 91 ? 1.881 2.184 7.057 1.00 96.81 91 ILE A N 1
ATOM 764 C CA . ILE A 1 91 ? 2.950 2.942 6.381 1.00 96.81 91 ILE A CA 1
ATOM 765 C C . ILE A 1 91 ? 4.127 2.023 6.022 1.00 96.81 91 ILE A C 1
ATOM 767 O O . ILE A 1 91 ? 4.637 2.066 4.898 1.00 96.81 91 ILE A O 1
ATOM 771 N N . LYS A 1 92 ? 4.541 1.144 6.946 1.00 97.88 92 LYS A N 1
ATOM 772 C CA . LYS A 1 92 ? 5.609 0.160 6.697 1.00 97.88 92 LYS A CA 1
ATOM 773 C C . LYS A 1 92 ? 5.239 -0.814 5.574 1.00 97.88 92 LYS A C 1
ATOM 775 O O . LYS A 1 92 ? 6.084 -1.088 4.722 1.00 97.88 92 LYS A O 1
ATOM 780 N N . ALA A 1 93 ? 4.000 -1.305 5.539 1.00 98.38 93 ALA A N 1
ATOM 781 C CA . ALA A 1 93 ? 3.514 -2.192 4.482 1.00 98.38 93 ALA A CA 1
ATOM 782 C C . ALA A 1 93 ? 3.501 -1.495 3.113 1.00 98.38 93 ALA A C 1
ATOM 784 O O . ALA A 1 93 ? 4.005 -2.046 2.134 1.00 98.38 93 ALA A O 1
ATOM 785 N N . MET A 1 94 ? 3.020 -0.252 3.042 1.00 98.00 94 MET A N 1
ATOM 786 C CA . MET A 1 94 ? 3.039 0.541 1.808 1.00 98.00 94 MET A CA 1
ATOM 787 C C . MET A 1 94 ? 4.471 0.818 1.328 1.00 98.00 94 MET A C 1
ATOM 789 O O . MET A 1 94 ? 4.757 0.701 0.136 1.00 98.00 94 MET A O 1
ATOM 793 N N . ASN A 1 95 ? 5.401 1.133 2.235 1.00 98.06 95 ASN A 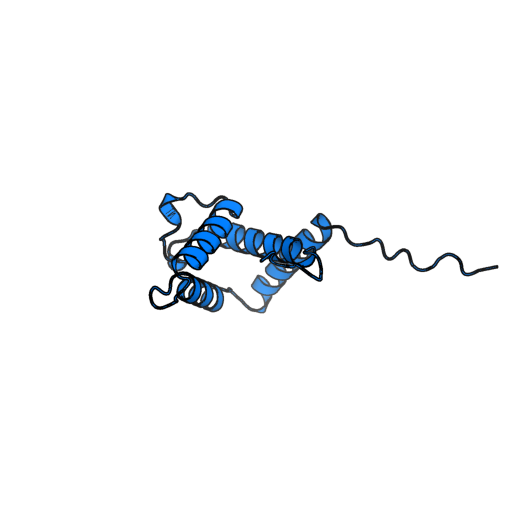N 1
ATOM 794 C CA . ASN A 1 95 ? 6.820 1.279 1.897 1.00 98.06 95 ASN A CA 1
ATOM 795 C C . ASN A 1 95 ? 7.430 -0.034 1.390 1.00 98.06 95 ASN A C 1
ATOM 797 O O . ASN A 1 95 ? 8.200 -0.018 0.430 1.00 98.06 95 ASN A O 1
ATOM 801 N N . HIS A 1 96 ? 7.059 -1.172 1.978 1.00 98.00 96 HIS A N 1
ATOM 802 C CA . HIS A 1 96 ? 7.489 -2.480 1.492 1.00 98.00 96 HIS A CA 1
ATOM 803 C C . HIS A 1 96 ? 6.982 -2.744 0.070 1.00 98.00 96 HIS A C 1
ATOM 805 O O . HIS A 1 96 ? 7.771 -3.127 -0.793 1.00 98.00 96 HIS A O 1
ATOM 811 N N . ILE A 1 97 ? 5.717 -2.433 -0.220 1.00 97.69 97 ILE A N 1
ATOM 812 C CA . ILE A 1 97 ? 5.164 -2.535 -1.578 1.00 97.69 97 ILE A CA 1
ATOM 813 C C . ILE A 1 97 ? 5.922 -1.628 -2.550 1.00 97.69 97 ILE A C 1
ATOM 815 O O . ILE A 1 97 ? 6.272 -2.086 -3.631 1.00 97.69 97 ILE A O 1
ATOM 819 N N . LYS A 1 98 ? 6.263 -0.386 -2.175 1.00 96.62 98 LYS A N 1
ATOM 820 C CA . LYS A 1 98 ? 7.091 0.500 -3.022 1.00 96.62 98 LYS A CA 1
ATOM 821 C C . LYS A 1 98 ? 8.435 -0.144 -3.375 1.00 96.62 98 LYS A C 1
ATOM 823 O O . LYS A 1 98 ? 8.861 -0.076 -4.528 1.00 96.62 98 LYS A O 1
ATOM 828 N N . VAL A 1 99 ? 9.089 -0.799 -2.412 1.00 96.50 99 VAL A N 1
ATOM 829 C CA . VAL A 1 99 ? 10.327 -1.550 -2.672 1.00 96.50 99 VAL A CA 1
ATOM 830 C C . VAL A 1 99 ? 10.066 -2.712 -3.625 1.00 96.50 99 VAL A C 1
ATOM 832 O O . VAL A 1 99 ? 10.789 -2.836 -4.609 1.00 96.50 99 VAL A O 1
ATOM 835 N N . VAL A 1 100 ? 9.034 -3.523 -3.388 1.00 94.88 100 VAL A N 1
ATOM 836 C CA . VAL A 1 100 ? 8.699 -4.682 -4.234 1.00 94.88 100 VAL A CA 1
ATOM 837 C C . VAL A 1 100 ? 8.370 -4.257 -5.667 1.00 94.88 100 VAL A C 1
ATOM 839 O O . VAL A 1 100 ? 8.960 -4.780 -6.609 1.00 94.88 100 VAL A O 1
ATOM 842 N N . VAL A 1 101 ? 7.500 -3.261 -5.842 1.00 94.06 101 VAL A N 1
ATOM 843 C CA . VAL A 1 101 ? 7.106 -2.729 -7.156 1.00 94.06 101 VAL A CA 1
ATOM 844 C C . VAL A 1 101 ? 8.310 -2.152 -7.900 1.00 94.06 101 VAL A C 1
ATOM 846 O O . VAL A 1 101 ? 8.412 -2.317 -9.112 1.00 94.06 101 VAL A O 1
ATOM 849 N N . SER A 1 102 ? 9.283 -1.559 -7.195 1.00 93.38 102 SER A N 1
ATOM 850 C CA . SER A 1 102 ? 10.524 -1.078 -7.826 1.00 93.38 102 SER A CA 1
ATOM 851 C C . SER A 1 102 ? 11.385 -2.188 -8.447 1.00 93.38 102 SER A C 1
ATOM 853 O O . SER A 1 102 ? 12.314 -1.883 -9.193 1.00 93.38 102 SER A O 1
ATOM 855 N N . GLN A 1 103 ? 11.117 -3.457 -8.119 1.00 93.88 103 GLN A N 1
ATOM 856 C CA . GLN A 1 103 ? 11.809 -4.624 -8.675 1.00 93.88 103 GLN A CA 1
ATOM 857 C C . GLN A 1 103 ? 11.051 -5.284 -9.824 1.00 93.88 103 GLN A C 1
ATOM 859 O O . GLN A 1 103 ? 11.552 -6.249 -10.403 1.00 93.88 103 GLN A O 1
ATOM 864 N N . PHE A 1 104 ? 9.844 -4.814 -10.148 1.00 93.38 104 PHE A N 1
ATOM 865 C CA . PHE A 1 104 ? 9.076 -5.406 -11.232 1.00 93.38 104 PHE A CA 1
ATOM 866 C C . PHE A 1 104 ? 9.844 -5.318 -12.559 1.00 93.38 104 PHE A C 1
ATOM 868 O O . PHE A 1 104 ? 10.548 -4.332 -12.806 1.00 93.38 104 PHE A O 1
ATOM 875 N N . PRO A 1 105 ? 9.721 -6.336 -13.434 1.00 94.88 105 PRO A N 1
ATOM 876 C CA . PRO A 1 105 ? 10.315 -6.282 -14.759 1.00 94.88 105 PRO A CA 1
ATOM 877 C C . PRO A 1 105 ? 9.870 -5.024 -15.502 1.00 94.88 105 PRO A C 1
ATOM 879 O O . PRO A 1 105 ? 8.694 -4.667 -15.492 1.00 94.88 105 PRO A O 1
ATOM 882 N N . LYS A 1 106 ? 10.808 -4.384 -16.207 1.00 93.94 106 LYS A N 1
ATOM 883 C CA . LYS A 1 106 ? 10.541 -3.147 -16.958 1.00 93.94 106 LYS A CA 1
ATOM 884 C C . LYS A 1 106 ? 9.429 -3.306 -18.001 1.00 93.94 106 LYS A C 1
ATOM 886 O O . LYS A 1 106 ? 8.741 -2.342 -18.318 1.00 93.94 106 LYS A O 1
ATOM 891 N N . TYR A 1 107 ? 9.278 -4.509 -18.548 1.00 93.81 107 TYR A N 1
ATOM 892 C CA . TYR A 1 107 ? 8.286 -4.817 -19.568 1.00 93.81 107 TYR A CA 1
ATOM 893 C C . TYR A 1 107 ? 7.526 -6.078 -19.171 1.00 93.81 107 TYR A C 1
ATOM 895 O O . TYR A 1 107 ? 8.115 -7.151 -19.049 1.00 93.81 107 TYR A O 1
ATOM 903 N N . LEU A 1 108 ? 6.214 -5.941 -19.011 1.00 93.56 108 LEU A N 1
ATOM 904 C CA . LEU A 1 108 ? 5.278 -7.045 -18.836 1.00 93.56 108 LEU A CA 1
ATOM 905 C C . LEU A 1 108 ? 4.379 -7.098 -20.071 1.00 93.56 108 LEU A C 1
ATOM 907 O O . LEU A 1 108 ? 4.016 -6.061 -20.627 1.00 93.56 108 LEU A O 1
ATOM 911 N N . LYS A 1 109 ? 4.058 -8.305 -20.532 1.00 94.69 109 LYS A N 1
ATOM 912 C CA . LYS A 1 109 ? 3.189 -8.523 -21.691 1.00 94.69 109 LYS A CA 1
ATOM 913 C C . LYS A 1 109 ? 2.007 -9.366 -21.245 1.00 94.69 109 LYS A C 1
ATOM 915 O O . LYS A 1 109 ? 2.208 -10.404 -20.623 1.00 94.69 109 LYS A O 1
ATOM 920 N N . LEU A 1 110 ? 0.801 -8.933 -21.587 1.00 93.38 110 LEU A N 1
ATOM 921 C CA . LEU A 1 110 ? -0.375 -9.790 -21.524 1.00 93.38 110 LEU A CA 1
ATOM 922 C C . LEU A 1 110 ? -0.387 -10.649 -22.791 1.00 93.38 110 LEU A C 1
ATOM 924 O O . LEU A 1 110 ? -0.232 -10.124 -23.898 1.00 93.38 110 LEU A O 1
ATOM 928 N N . SER A 1 111 ? -0.504 -11.965 -22.633 1.00 87.81 111 SER A N 1
ATOM 929 C CA . SER A 1 111 ? -0.803 -12.843 -23.764 1.00 87.81 111 SER A CA 1
ATOM 930 C C . SER A 1 111 ? -2.236 -12.593 -24.232 1.00 87.81 111 SER A C 1
ATOM 932 O O . SER A 1 111 ? -3.097 -12.254 -23.421 1.00 87.81 111 SER A O 1
ATOM 934 N N . LYS A 1 112 ? -2.460 -12.727 -25.539 1.00 74.69 112 LYS A N 1
ATOM 935 C CA . LYS A 1 112 ? -3.797 -12.669 -26.137 1.00 74.69 112 LYS A CA 1
ATOM 936 C C . LYS A 1 112 ? -4.592 -13.930 -25.837 1.00 74.69 112 LYS A C 1
ATOM 938 O O . LYS A 1 112 ? -3.940 -14.989 -25.692 1.00 74.69 112 LYS A O 1
#

Secondary structure (DSSP, 8-state):
-------------HHHHHHHHHHHHHHHHHHT---HHHHHHHHHHHT-TTSTTHHHHHHHHHHHHHHTT--GGGTTS-GGGS-HHHHHHHHHHHHHHHHHHTTS-S------

Radius of gyration: 18.28 Å; chains: 1; bounding box: 66×31×43 Å

InterPro domains:
  IPR035232 Protein of unknown function DUF5347 [PF17282] (12-109)

Sequence (112 aa):
MANTEKEKFAQINLGQRLEGLNHLSRIRAIYWGDDEKELNRFFADMRDKKDSYYEENKRALSAIFYLANIPRVRHESELEHFTQEEKQALIKAMNHIKVVVSQFPKYLKLSK

Foldseek 3Di:
DDDPPPDCPPPQDLVNQLVVQLVVVVVCCVPPNDCLVVVQVLVCVLCPPVDPCNVVSLVVLVVLQVQLVHDPVCSPPRPVPDDPSSSSSSSSSVSSVVSVVVPDPPDDDDDD